Protein AF-A0A918LS92-F1 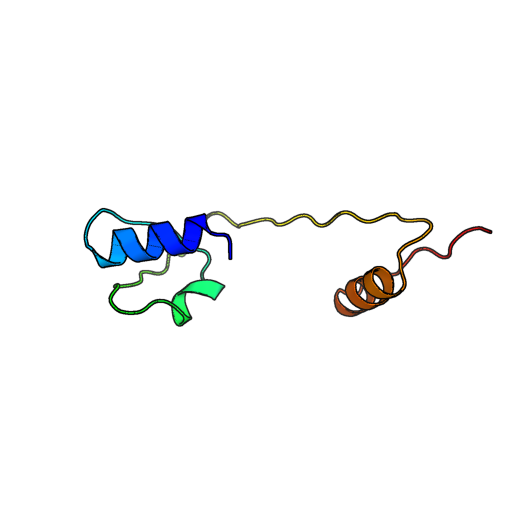(afdb_monomer)

pLDDT: mean 83.66, std 10.22, range [48.09, 93.06]

Foldseek 3Di:
DDPVVVVVLVCVLVVNDDDDDDPVCVVVRDNHDDDDDPPDDDDDDDDDDDLQDDDPVRCVVCVVVVHDRHDHDD

Organism: NCBI:txid1951

Structure (mmCIF, N/CA/C/O backbone):
data_AF-A0A918LS92-F1
#
_entry.id   AF-A0A918LS92-F1
#
loop_
_atom_site.group_PDB
_atom_site.id
_atom_site.type_symbol
_atom_site.label_atom_id
_atom_site.label_alt_id
_atom_site.label_comp_id
_atom_site.label_asym_id
_atom_site.label_entity_id
_atom_site.label_seq_id
_atom_site.pdbx_PDB_ins_code
_atom_site.Cartn_x
_atom_site.Cartn_y
_atom_site.Cartn_z
_atom_site.occupancy
_atom_site.B_iso_or_equiv
_atom_site.auth_seq_id
_atom_site.auth_comp_id
_atom_site.auth_asym_id
_atom_site.auth_atom_id
_atom_site.pdbx_PDB_model_num
ATOM 1 N N . MET A 1 1 ? 6.279 -0.623 3.582 1.00 55.84 1 MET A N 1
ATOM 2 C CA . MET A 1 1 ? 5.924 -0.019 4.885 1.00 55.84 1 MET A CA 1
ATOM 3 C C . MET A 1 1 ? 6.931 1.066 5.214 1.00 55.84 1 MET A C 1
ATOM 5 O O . MET A 1 1 ? 8.124 0.787 5.232 1.00 55.84 1 MET A O 1
ATOM 9 N N . THR A 1 2 ? 6.473 2.304 5.368 1.00 69.00 2 THR A N 1
ATOM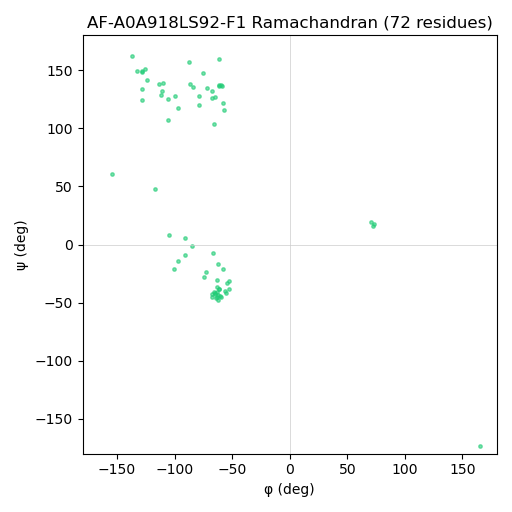 10 C CA . THR A 1 2 ? 7.348 3.420 5.751 1.00 69.00 2 THR A CA 1
ATOM 11 C C . THR A 1 2 ? 7.432 3.506 7.274 1.00 69.00 2 THR A C 1
ATOM 13 O O . THR A 1 2 ? 6.525 3.052 7.972 1.00 69.00 2 THR A O 1
ATOM 16 N N . THR A 1 3 ? 8.494 4.109 7.810 1.00 72.62 3 THR A N 1
ATOM 17 C CA . THR A 1 3 ? 8.629 4.364 9.257 1.00 72.62 3 THR A CA 1
ATOM 18 C C . THR A 1 3 ? 7.412 5.096 9.836 1.00 72.62 3 THR A C 1
ATOM 20 O O . THR A 1 3 ? 7.031 4.857 10.980 1.00 72.62 3 THR A O 1
ATOM 23 N N . VAL A 1 4 ? 6.762 5.945 9.034 1.00 73.81 4 VAL A N 1
ATOM 24 C CA . VAL A 1 4 ? 5.572 6.702 9.440 1.00 73.81 4 VAL A CA 1
ATOM 25 C C . VAL A 1 4 ? 4.385 5.777 9.719 1.00 73.81 4 VAL A C 1
ATOM 27 O O . VAL A 1 4 ? 3.711 5.964 10.728 1.00 73.81 4 VAL A O 1
ATOM 30 N N . ASP A 1 5 ? 4.171 4.740 8.904 1.00 72.06 5 ASP A N 1
ATOM 31 C CA . ASP A 1 5 ? 3.049 3.803 9.076 1.00 72.06 5 ASP A CA 1
ATOM 32 C C . ASP A 1 5 ? 3.134 3.065 10.424 1.00 72.06 5 ASP A C 1
ATOM 34 O O . ASP A 1 5 ? 2.128 2.875 11.107 1.00 72.06 5 ASP A O 1
ATOM 38 N N . PHE A 1 6 ? 4.352 2.708 10.849 1.00 72.69 6 PHE A N 1
ATOM 39 C CA . PHE A 1 6 ? 4.591 2.067 12.144 1.00 72.69 6 PHE A CA 1
ATOM 40 C C . PHE A 1 6 ? 4.302 3.006 13.319 1.00 72.69 6 PHE A C 1
ATOM 42 O O . PHE A 1 6 ? 3.650 2.614 14.290 1.00 72.69 6 PHE A O 1
ATOM 49 N N . VAL A 1 7 ? 4.768 4.256 13.229 1.00 77.69 7 VAL A N 1
ATOM 50 C CA . VAL A 1 7 ? 4.515 5.267 14.263 1.00 77.69 7 VAL A CA 1
ATOM 51 C C . VAL A 1 7 ? 3.014 5.538 14.374 1.00 77.69 7 VAL A C 1
ATOM 53 O O . VAL A 1 7 ? 2.481 5.539 15.481 1.00 77.69 7 VAL A O 1
ATOM 56 N N . MET A 1 8 ? 2.308 5.670 13.250 1.00 83.06 8 MET A N 1
ATOM 57 C CA . MET A 1 8 ? 0.858 5.883 13.242 1.00 83.06 8 MET A CA 1
ATOM 58 C C . MET A 1 8 ? 0.102 4.691 13.830 1.00 83.06 8 MET A C 1
ATOM 60 O O . MET A 1 8 ? -0.737 4.885 14.706 1.00 83.06 8 MET A O 1
ATOM 64 N N . ALA A 1 9 ? 0.442 3.458 13.442 1.00 84.25 9 ALA A N 1
ATOM 65 C CA . ALA A 1 9 ? -0.152 2.254 14.023 1.00 84.25 9 ALA A CA 1
ATOM 66 C C . ALA A 1 9 ? 0.023 2.199 15.549 1.00 84.25 9 ALA A C 1
ATOM 68 O O . ALA A 1 9 ? -0.903 1.843 16.281 1.00 84.25 9 ALA A O 1
ATOM 69 N N . ARG A 1 10 ? 1.196 2.606 16.047 1.00 86.44 10 ARG A N 1
ATOM 70 C CA . ARG A 1 10 ? 1.477 2.663 17.485 1.00 86.44 10 ARG A CA 1
ATOM 71 C C . ARG A 1 10 ? 0.654 3.734 18.192 1.00 86.44 10 ARG A C 1
ATOM 73 O O . ARG A 1 10 ? 0.130 3.431 19.259 1.00 86.44 10 ARG A O 1
ATOM 80 N N . LEU A 1 11 ? 0.511 4.924 17.610 1.00 89.69 11 LEU A N 1
ATOM 81 C CA . LEU A 1 11 ? -0.317 6.005 18.156 1.00 89.69 11 LEU A CA 1
ATOM 82 C C . LEU A 1 11 ? -1.799 5.610 18.212 1.00 89.69 11 LEU A C 1
ATOM 84 O O . LEU A 1 11 ? -2.440 5.781 19.249 1.00 89.69 11 LEU A O 1
ATOM 88 N N . VAL A 1 12 ? -2.322 5.008 17.141 1.00 91.50 12 VAL A N 1
ATOM 89 C CA . VAL A 1 12 ? -3.699 4.488 17.094 1.00 91.50 12 VAL A CA 1
ATOM 90 C C . VAL A 1 12 ? -3.904 3.415 18.166 1.00 91.50 12 VAL A C 1
ATOM 92 O O . VAL A 1 12 ? -4.869 3.479 18.922 1.00 91.50 12 VAL A O 1
ATOM 95 N N . GLY A 1 13 ? -2.953 2.490 18.321 1.00 90.12 13 GLY A N 1
ATOM 96 C CA . GLY A 1 13 ? -2.982 1.478 19.382 1.00 90.12 13 GLY A CA 1
ATOM 97 C C . GLY A 1 13 ? -2.835 2.028 20.809 1.00 90.12 13 GLY A C 1
ATOM 98 O O . GLY A 1 13 ? -2.944 1.263 21.762 1.00 90.12 13 GLY A O 1
ATOM 99 N N . GLN A 1 14 ? -2.550 3.319 20.994 1.00 91.81 14 GLN A N 1
ATOM 100 C CA . GLN A 1 14 ? -2.589 4.004 22.296 1.00 91.81 14 GLN A CA 1
ATOM 101 C C . GLN A 1 14 ? -3.824 4.905 22.449 1.00 91.81 14 GLN A C 1
ATOM 103 O O . GLN A 1 14 ? -3.915 5.657 23.415 1.00 91.81 14 GLN A O 1
ATOM 108 N N . GLY A 1 15 ? -4.773 4.851 21.509 1.00 91.44 15 GLY A N 1
ATOM 109 C CA . GLY A 1 15 ? -5.969 5.693 21.528 1.00 91.44 15 GLY A CA 1
ATOM 110 C C . GLY A 1 15 ? -5.699 7.160 21.183 1.00 91.44 15 GLY A C 1
ATOM 111 O O . GLY A 1 15 ? -6.529 8.014 21.474 1.00 91.44 15 GLY A O 1
ATOM 112 N N . LEU A 1 16 ? -4.554 7.468 20.566 1.00 92.75 16 LEU A N 1
ATOM 113 C CA . LEU A 1 16 ? -4.136 8.841 20.259 1.00 92.75 16 LEU A CA 1
ATOM 114 C C . LEU A 1 16 ? -4.601 9.327 18.877 1.00 92.75 16 LEU A C 1
ATOM 116 O O . LEU A 1 16 ? -4.225 10.416 18.451 1.00 92.75 16 LEU A O 1
ATOM 120 N N . GLY A 1 17 ? -5.402 8.535 18.159 1.00 89.88 17 GLY A N 1
ATOM 121 C CA . GLY A 1 17 ? -5.961 8.923 16.867 1.00 89.88 17 GLY A CA 1
ATOM 122 C C . GLY A 1 17 ? -6.551 7.759 16.076 1.00 89.88 17 GLY A C 1
ATOM 123 O O . GLY A 1 17 ? -6.626 6.629 16.558 1.00 89.88 17 GLY A O 1
ATOM 124 N N . ILE A 1 18 ? -6.944 8.058 14.837 1.00 91.56 18 ILE A N 1
ATOM 125 C CA . ILE A 1 18 ? -7.406 7.102 13.822 1.00 91.56 18 ILE A CA 1
ATOM 126 C C . ILE A 1 18 ? -6.525 7.296 12.584 1.00 91.56 18 ILE A C 1
ATOM 128 O O . ILE A 1 18 ? -6.173 8.427 12.250 1.00 91.56 18 ILE A O 1
ATOM 132 N N . ALA A 1 19 ? -6.172 6.208 11.903 1.00 90.31 19 ALA A N 1
ATOM 133 C CA . ALA A 1 19 ? -5.389 6.250 10.672 1.00 90.31 19 ALA A CA 1
ATOM 134 C C . ALA A 1 19 ? -6.022 5.367 9.593 1.00 90.31 19 ALA A C 1
ATOM 136 O O . ALA A 1 19 ? -6.618 4.334 9.894 1.00 90.31 19 ALA A O 1
ATOM 137 N N . MET A 1 20 ? -5.846 5.762 8.332 1.00 89.44 20 MET A N 1
ATOM 138 C CA . MET A 1 20 ? -6.158 4.938 7.167 1.00 89.44 20 MET A CA 1
ATOM 139 C C . MET A 1 20 ? -4.860 4.306 6.659 1.00 89.44 20 MET A C 1
ATOM 141 O O . MET A 1 20 ? -3.882 5.015 6.428 1.00 89.44 20 MET A O 1
ATOM 145 N N . LEU A 1 21 ? -4.848 2.983 6.491 1.00 87.12 21 LEU A N 1
ATOM 146 C CA . LEU A 1 21 ? -3.699 2.235 5.980 1.00 87.12 21 LEU A CA 1
ATOM 147 C C . LEU A 1 21 ? -4.116 1.376 4.779 1.00 87.12 21 LEU A C 1
ATOM 149 O O . LEU A 1 21 ? -5.264 0.933 4.724 1.00 87.12 21 LEU A O 1
ATOM 153 N N . PRO A 1 22 ? -3.202 1.086 3.833 1.00 86.88 22 PRO A N 1
ATOM 154 C CA . PRO A 1 22 ? -3.487 0.137 2.763 1.00 86.88 22 PRO A CA 1
ATOM 155 C C . PRO A 1 22 ? -3.821 -1.249 3.332 1.00 86.88 22 PRO A C 1
ATOM 157 O O . PRO A 1 22 ? -3.126 -1.741 4.225 1.00 86.88 22 PRO A O 1
ATOM 160 N N . ALA A 1 23 ? -4.844 -1.901 2.770 1.00 87.00 23 ALA A N 1
ATOM 161 C CA . ALA A 1 23 ? -5.407 -3.152 3.289 1.00 87.00 23 ALA A CA 1
ATOM 162 C C . ALA A 1 23 ? -4.367 -4.273 3.482 1.00 87.00 23 ALA A C 1
ATOM 164 O O . ALA A 1 23 ? -4.443 -5.028 4.447 1.00 87.00 23 ALA A O 1
ATOM 165 N N . ALA A 1 24 ? -3.342 -4.333 2.624 1.00 86.31 24 ALA A N 1
ATOM 166 C CA . ALA A 1 24 ? -2.263 -5.323 2.703 1.00 86.31 24 ALA A CA 1
ATOM 167 C C . ALA A 1 24 ? -1.487 -5.317 4.038 1.00 86.31 24 ALA A C 1
ATOM 169 O O . ALA A 1 24 ? -0.853 -6.313 4.381 1.00 86.31 24 ALA A O 1
ATOM 170 N N . TYR A 1 25 ? -1.532 -4.219 4.797 1.00 83.50 25 TYR A N 1
ATOM 171 C CA . TYR A 1 25 ? -0.822 -4.086 6.073 1.00 83.50 25 TYR A CA 1
ATOM 172 C C . TYR A 1 25 ? -1.696 -4.388 7.294 1.00 83.50 25 TYR A C 1
ATOM 174 O O . TYR A 1 25 ? -1.167 -4.614 8.381 1.00 83.50 25 TYR A O 1
ATOM 182 N N . VAL A 1 26 ? -3.020 -4.441 7.125 1.00 87.12 26 VAL A N 1
ATOM 183 C CA . VAL A 1 26 ? -3.976 -4.704 8.209 1.00 87.12 26 VAL A CA 1
ATOM 184 C C . VAL A 1 26 ? -3.688 -6.013 8.962 1.00 87.12 26 VAL A C 1
ATOM 186 O O . VAL A 1 26 ? -3.706 -5.973 10.193 1.00 87.12 26 VAL A O 1
ATOM 189 N N . PRO A 1 27 ? -3.329 -7.141 8.306 1.00 87.06 27 PRO A N 1
ATOM 190 C CA . PRO A 1 27 ? -3.059 -8.401 9.009 1.00 87.06 27 PRO A CA 1
ATOM 191 C C . PRO A 1 27 ? -1.884 -8.354 9.998 1.00 87.06 27 PRO A C 1
ATOM 193 O O . PRO A 1 27 ? -1.751 -9.242 10.833 1.00 87.06 27 PRO A O 1
ATOM 196 N N . GLN A 1 28 ? -1.010 -7.350 9.896 1.00 84.00 28 GLN A N 1
ATOM 197 C CA . GLN A 1 28 ? 0.173 -7.203 10.751 1.00 84.00 28 GLN A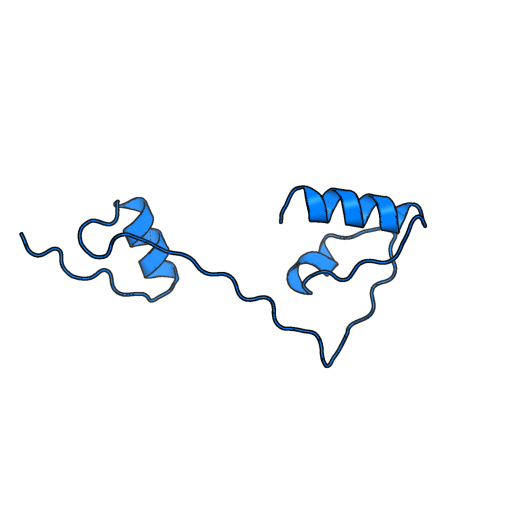 CA 1
ATOM 198 C C . GLN A 1 28 ? -0.116 -6.359 12.005 1.00 84.00 28 GLN A C 1
ATOM 200 O O . GLN A 1 28 ? 0.726 -6.275 12.901 1.00 84.00 28 GLN A O 1
ATOM 205 N N . LEU A 1 29 ? -1.289 -5.720 12.080 1.00 85.69 29 LEU A N 1
ATOM 206 C CA . LEU A 1 29 ? -1.682 -4.872 13.199 1.00 85.69 29 LEU A CA 1
ATOM 207 C C . LEU A 1 29 ? -2.323 -5.702 14.313 1.00 85.69 29 LEU A C 1
ATOM 209 O O . LEU A 1 29 ? -3.148 -6.579 14.074 1.00 85.69 29 LEU A O 1
ATOM 213 N N . THR A 1 30 ? -1.972 -5.383 15.556 1.00 85.44 30 THR A N 1
ATOM 214 C CA . THR A 1 30 ? -2.545 -6.008 16.753 1.00 85.44 30 THR A CA 1
ATOM 215 C C . THR A 1 30 ? -3.044 -4.932 17.710 1.00 85.44 30 THR A C 1
ATOM 217 O O . THR A 1 30 ? -2.511 -3.824 17.746 1.00 85.44 30 THR A O 1
ATOM 220 N N . GLY A 1 31 ? -4.091 -5.244 18.479 1.00 86.81 31 GLY A N 1
ATOM 221 C CA . GLY A 1 31 ? -4.630 -4.330 19.492 1.00 86.81 31 GLY A CA 1
ATOM 222 C C . GLY A 1 31 ? -5.400 -3.124 18.939 1.00 86.81 31 GLY A C 1
ATOM 223 O O . GLY A 1 31 ? -5.628 -2.170 19.675 1.00 86.81 31 GLY A O 1
ATOM 224 N N . VAL A 1 32 ? -5.807 -3.158 17.667 1.00 89.44 32 VAL A N 1
ATOM 225 C CA . VAL A 1 32 ? -6.644 -2.131 17.029 1.00 89.44 32 VAL A CA 1
ATOM 226 C C . VAL A 1 32 ? -7.842 -2.782 16.342 1.00 89.44 32 VAL A C 1
ATOM 228 O O . VAL A 1 32 ? -7.752 -3.908 15.856 1.00 89.44 32 VAL A O 1
ATOM 231 N N . THR A 1 33 ? -8.970 -2.075 16.294 1.00 91.75 33 THR A N 1
ATOM 232 C CA . THR A 1 33 ? -10.112 -2.469 15.455 1.00 91.75 33 THR A CA 1
ATOM 233 C C . THR A 1 33 ? -9.888 -1.951 14.043 1.00 91.75 33 THR A C 1
ATOM 235 O O . THR A 1 33 ? -9.477 -0.806 13.864 1.00 91.75 33 THR A O 1
ATOM 238 N N . THR A 1 34 ? -10.151 -2.790 13.044 1.00 92.81 34 THR A N 1
ATOM 239 C CA . THR A 1 34 ? -9.981 -2.443 11.630 1.00 92.81 34 THR A CA 1
ATOM 240 C C . THR A 1 34 ? -11.343 -2.415 10.951 1.00 92.81 34 THR A C 1
ATOM 242 O O . THR A 1 34 ? -12.207 -3.239 11.242 1.00 92.81 34 THR A O 1
ATOM 245 N N . ILE A 1 35 ? -11.554 -1.417 10.094 1.00 93.06 35 ILE A N 1
ATOM 246 C CA . ILE A 1 35 ? -12.788 -1.227 9.331 1.00 93.06 35 ILE A CA 1
ATOM 247 C C . ILE A 1 35 ? -12.380 -1.066 7.872 1.00 93.06 35 ILE A C 1
ATOM 249 O O . ILE A 1 35 ? -11.545 -0.217 7.553 1.00 93.06 35 ILE A O 1
ATOM 253 N N . GLU A 1 36 ? -12.942 -1.898 7.000 1.00 91.56 36 GLU A N 1
ATOM 254 C CA . GLU A 1 36 ? -12.731 -1.781 5.561 1.00 91.56 36 GLU A CA 1
ATOM 255 C C . GLU A 1 36 ? -13.472 -0.553 5.017 1.00 91.56 36 GLU A C 1
ATOM 257 O O . GLU A 1 36 ? -14.637 -0.318 5.338 1.00 91.56 36 GLU A O 1
ATOM 262 N N . VAL A 1 37 ? -12.791 0.229 4.179 1.00 91.19 37 VAL A N 1
ATOM 263 C CA . VAL A 1 37 ? -13.379 1.366 3.466 1.00 91.19 37 VAL A CA 1
ATOM 264 C C . VAL A 1 37 ? -13.565 0.948 2.010 1.00 91.19 37 VAL A C 1
ATOM 266 O O . VAL A 1 37 ? -12.591 0.812 1.276 1.00 91.19 37 VAL A O 1
ATOM 269 N N . THR A 1 38 ? -14.813 0.719 1.601 1.00 88.88 38 THR A N 1
ATOM 270 C CA . THR A 1 38 ? -15.157 0.114 0.300 1.00 88.88 38 THR A CA 1
ATOM 271 C C . THR A 1 38 ? -14.937 1.029 -0.909 1.00 88.88 38 THR A C 1
ATOM 273 O O . THR A 1 38 ? -14.749 0.529 -2.010 1.00 88.88 38 THR A O 1
ATOM 276 N N . ASP A 1 39 ? -14.935 2.350 -0.716 1.00 90.12 39 ASP A N 1
ATOM 277 C CA . ASP A 1 39 ? -14.638 3.359 -1.752 1.00 90.12 39 ASP A CA 1
ATOM 278 C C . ASP A 1 39 ? -13.379 4.153 -1.371 1.00 90.12 39 ASP A C 1
ATOM 280 O O . ASP A 1 39 ? -13.357 5.381 -1.280 1.00 90.12 39 ASP A O 1
ATOM 284 N N . ALA A 1 40 ? -12.331 3.420 -0.991 1.00 86.62 40 ALA A N 1
ATOM 285 C CA . ALA A 1 40 ? -11.085 4.023 -0.551 1.00 86.62 40 ALA A CA 1
ATOM 286 C C . ALA A 1 40 ? -10.275 4.579 -1.734 1.00 86.62 40 ALA A C 1
ATOM 288 O O . ALA A 1 40 ? -10.238 3.978 -2.813 1.00 86.62 40 ALA A O 1
ATOM 289 N N . PRO A 1 41 ? -9.525 5.676 -1.525 1.00 84.94 41 PRO A N 1
ATOM 290 C CA . PRO A 1 41 ? -8.559 6.135 -2.509 1.00 84.94 41 PRO A CA 1
ATOM 291 C C . PRO A 1 41 ? -7.515 5.047 -2.787 1.00 84.94 41 PRO A C 1
ATOM 293 O O . PRO A 1 41 ? -6.971 4.416 -1.878 1.00 84.94 41 PRO A O 1
ATOM 296 N N . THR A 1 42 ? -7.200 4.850 -4.066 1.00 85.56 42 THR A N 1
ATOM 297 C CA . THR A 1 42 ? -6.181 3.882 -4.480 1.00 85.56 42 THR A CA 1
ATOM 298 C C . THR A 1 42 ? -4.785 4.461 -4.265 1.00 85.56 42 THR A C 1
ATOM 300 O O . THR A 1 42 ? -4.463 5.545 -4.754 1.00 85.56 42 THR A O 1
ATOM 303 N N . ARG A 1 43 ? -3.924 3.718 -3.562 1.00 84.62 43 ARG A N 1
ATOM 304 C CA . ARG A 1 43 ? -2.498 4.042 -3.450 1.00 84.62 43 ARG A CA 1
ATOM 305 C C . ARG A 1 43 ? -1.779 3.610 -4.725 1.00 84.62 43 ARG A C 1
ATOM 307 O O . ARG A 1 43 ? -1.759 2.425 -5.041 1.00 84.62 43 ARG A O 1
ATOM 314 N N . VAL A 1 44 ? -1.162 4.564 -5.420 1.00 87.19 44 VAL A N 1
ATOM 315 C CA . VAL A 1 44 ? -0.356 4.302 -6.619 1.00 87.19 44 VAL A CA 1
ATOM 316 C C . VAL A 1 44 ? 1.123 4.445 -6.276 1.00 87.19 44 VAL A C 1
ATOM 318 O O . VAL A 1 44 ? 1.547 5.477 -5.758 1.00 87.19 44 VAL A O 1
ATOM 321 N N . GLU A 1 45 ? 1.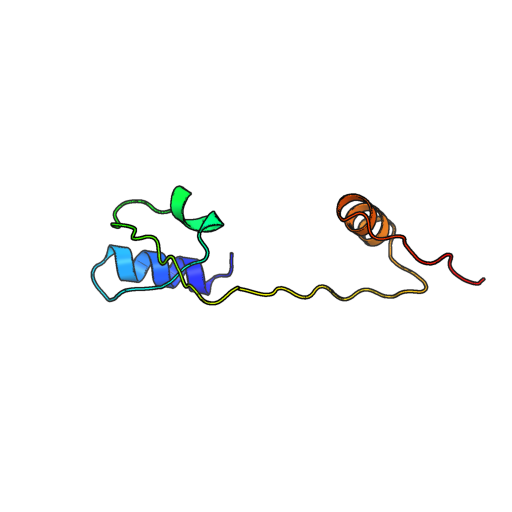905 3.407 -6.559 1.00 86.56 45 GLU A N 1
ATOM 322 C CA . GLU A 1 45 ? 3.358 3.404 -6.387 1.00 86.56 45 GLU A CA 1
ATOM 323 C C . GLU A 1 45 ? 4.033 3.374 -7.757 1.00 86.56 45 GLU A C 1
ATOM 325 O O . GLU A 1 45 ? 3.678 2.569 -8.615 1.00 86.56 45 GLU A O 1
ATOM 330 N N . TYR A 1 46 ? 5.011 4.256 -7.958 1.00 88.81 46 TYR A N 1
ATOM 331 C CA . TYR A 1 46 ? 5.767 4.344 -9.203 1.00 88.81 46 TYR A CA 1
ATOM 332 C C . TYR A 1 46 ? 7.206 3.902 -8.957 1.00 88.81 46 TYR A C 1
ATOM 334 O O . TYR A 1 46 ? 7.880 4.417 -8.065 1.00 88.81 46 TYR A O 1
ATOM 342 N N . ALA A 1 47 ? 7.682 2.972 -9.779 1.00 86.50 47 ALA A N 1
ATOM 343 C CA . ALA A 1 47 ? 9.087 2.600 -9.857 1.00 86.50 47 ALA A CA 1
ATOM 344 C C . ALA A 1 47 ? 9.657 3.094 -11.190 1.00 86.50 47 ALA A C 1
ATOM 346 O O . ALA A 1 47 ? 8.992 3.008 -12.222 1.00 86.50 47 ALA A O 1
ATOM 347 N N . ILE A 1 48 ? 10.881 3.622 -11.166 1.00 87.12 48 ILE A N 1
ATOM 348 C CA . ILE A 1 48 ? 11.563 4.158 -12.349 1.00 87.12 48 ILE A CA 1
ATOM 349 C C . ILE A 1 48 ? 12.945 3.514 -12.434 1.00 87.12 48 ILE A C 1
ATOM 351 O O . ILE A 1 48 ? 13.669 3.446 -11.442 1.00 87.12 48 ILE A O 1
ATOM 355 N N . TRP A 1 49 ? 13.314 3.055 -13.627 1.00 86.81 49 TRP A N 1
ATOM 356 C CA . TRP A 1 49 ? 14.611 2.447 -13.922 1.00 86.81 49 TRP A CA 1
ATOM 357 C C . TRP A 1 49 ? 15.166 2.965 -15.250 1.00 86.81 49 TRP A C 1
ATOM 359 O O . TRP A 1 49 ? 14.438 3.500 -16.091 1.00 86.81 49 TRP A O 1
ATOM 369 N N . SER A 1 50 ? 16.474 2.784 -15.452 1.00 82.31 50 SER A N 1
ATOM 370 C CA . SER A 1 50 ? 17.105 3.057 -16.745 1.00 82.31 50 SER A CA 1
ATOM 371 C C . SER A 1 50 ? 16.629 2.056 -17.793 1.00 82.31 50 SER A C 1
ATOM 373 O O . SER A 1 50 ? 16.656 0.848 -17.562 1.00 82.31 50 SER A O 1
ATOM 375 N N . ARG A 1 51 ? 16.235 2.558 -18.968 1.00 76.94 51 ARG A N 1
ATOM 376 C CA . ARG A 1 51 ? 15.797 1.716 -20.091 1.00 76.94 51 ARG A CA 1
ATOM 377 C C . ARG A 1 51 ? 16.951 1.009 -20.797 1.00 76.94 51 ARG A C 1
ATOM 379 O O . ARG A 1 51 ? 16.728 -0.04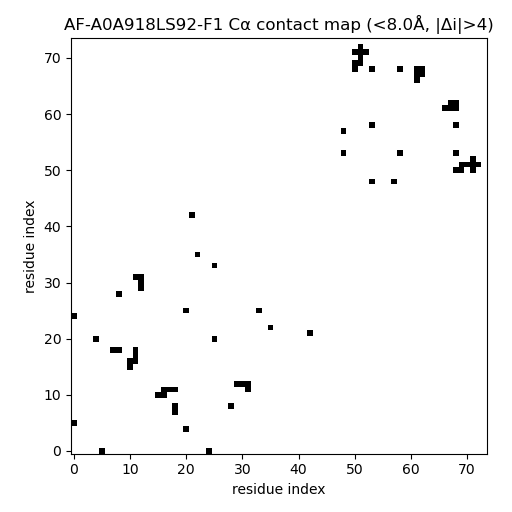1 -21.373 1.00 76.94 51 ARG A O 1
ATOM 386 N N . THR A 1 52 ? 18.150 1.586 -20.781 1.00 79.69 52 THR A N 1
ATOM 387 C CA . THR A 1 52 ? 19.260 1.155 -21.647 1.00 79.69 52 THR A CA 1
ATOM 388 C C . THR A 1 52 ? 20.279 0.273 -20.939 1.00 79.69 52 THR A C 1
ATOM 390 O O . THR A 1 52 ? 21.036 -0.435 -21.595 1.00 79.69 52 THR A O 1
ATOM 393 N N . SER A 1 53 ? 20.338 0.314 -19.606 1.00 81.00 53 SER A N 1
ATOM 394 C CA . SER A 1 53 ? 21.335 -0.446 -18.839 1.00 81.00 53 SER A CA 1
ATOM 395 C C . SER A 1 53 ? 20.849 -0.754 -17.415 1.00 81.00 53 SER A C 1
ATOM 397 O O . SER A 1 53 ? 21.449 -0.279 -16.446 1.00 81.00 53 SER A O 1
ATOM 399 N N . PRO A 1 54 ? 19.735 -1.490 -17.237 1.00 83.38 54 PRO A N 1
ATOM 400 C CA . PRO A 1 54 ? 19.377 -1.995 -15.918 1.00 83.38 54 PRO A CA 1
ATOM 401 C C . PRO A 1 54 ? 20.485 -2.929 -15.408 1.00 83.38 54 PRO A C 1
ATOM 403 O O . PRO A 1 54 ? 21.023 -3.751 -16.148 1.00 83.38 54 PRO A O 1
ATOM 406 N N . THR A 1 55 ? 20.845 -2.802 -14.129 1.00 88.94 55 THR A N 1
ATOM 407 C CA . THR A 1 55 ? 21.762 -3.753 -13.484 1.00 88.94 55 THR A CA 1
ATOM 408 C C . THR A 1 55 ? 21.154 -5.163 -13.504 1.00 88.94 55 THR A C 1
ATOM 410 O O . THR A 1 55 ? 19.931 -5.289 -13.589 1.00 88.94 55 THR A O 1
ATOM 413 N N . PRO A 1 56 ? 21.943 -6.243 -13.350 1.00 89.19 56 PRO A N 1
ATOM 414 C CA . PRO A 1 56 ? 21.393 -7.603 -13.312 1.00 89.19 56 PRO A CA 1
ATOM 415 C C . PRO A 1 56 ? 20.270 -7.781 -12.278 1.00 89.19 56 PRO A C 1
ATOM 417 O O . PRO A 1 56 ? 19.260 -8.423 -12.559 1.00 89.19 56 PRO A O 1
ATOM 420 N N . ALA A 1 57 ? 20.407 -7.148 -11.107 1.00 90.31 57 ALA A N 1
ATOM 421 C CA . ALA A 1 57 ? 19.370 -7.146 -10.077 1.00 90.31 57 ALA A CA 1
ATOM 422 C C . ALA A 1 57 ? 18.096 -6.411 -10.531 1.00 90.31 57 ALA A C 1
ATOM 424 O O . ALA A 1 57 ? 16.993 -6.904 -10.306 1.00 90.31 57 ALA A O 1
ATOM 425 N N . ALA A 1 58 ? 18.235 -5.264 -11.207 1.00 89.88 58 ALA A N 1
ATOM 426 C CA . ALA A 1 58 ? 17.096 -4.539 -11.766 1.00 89.88 58 ALA A CA 1
ATOM 427 C C . ALA A 1 58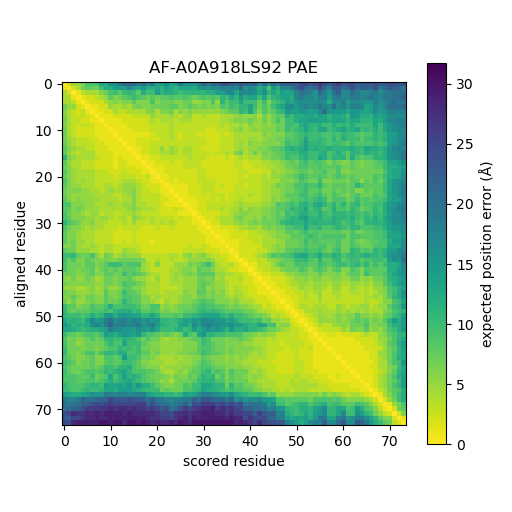 ? 16.396 -5.356 -12.865 1.00 89.88 58 ALA A C 1
ATOM 429 O O . ALA A 1 58 ? 15.175 -5.459 -12.854 1.00 89.88 58 ALA A O 1
ATOM 430 N N . THR A 1 59 ? 17.144 -6.008 -13.757 1.00 89.19 59 THR A N 1
ATOM 431 C CA . THR A 1 59 ? 16.583 -6.889 -14.795 1.00 89.19 59 THR A CA 1
ATOM 432 C C . THR A 1 59 ? 15.796 -8.052 -14.190 1.00 89.19 59 THR A C 1
ATOM 434 O O . THR A 1 59 ? 14.674 -8.314 -14.617 1.00 89.19 59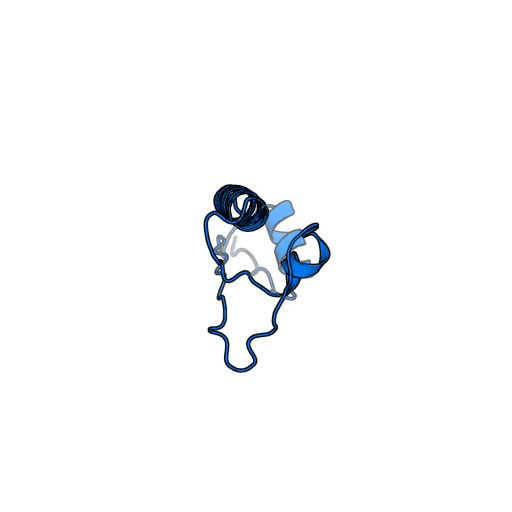 THR A O 1
ATOM 437 N N . ALA A 1 60 ? 16.337 -8.718 -13.164 1.00 90.56 60 ALA A N 1
ATOM 438 C CA . ALA A 1 60 ? 15.641 -9.802 -12.467 1.00 90.56 60 ALA A CA 1
ATOM 439 C C . ALA A 1 60 ? 14.354 -9.318 -11.768 1.00 90.56 60 ALA A C 1
ATOM 441 O O . ALA A 1 60 ? 13.315 -9.982 -11.829 1.00 90.56 60 ALA A O 1
ATOM 442 N N . PHE A 1 61 ? 14.399 -8.136 -11.145 1.00 90.56 61 PHE A N 1
ATOM 443 C CA . PHE A 1 61 ? 13.223 -7.516 -10.536 1.00 90.56 61 PHE A CA 1
ATOM 444 C C . PHE A 1 61 ? 12.140 -7.197 -11.579 1.00 90.56 61 PHE A C 1
ATOM 446 O O . PHE A 1 61 ? 10.986 -7.578 -11.401 1.00 90.56 61 PHE A O 1
ATOM 453 N N . LEU A 1 62 ? 12.509 -6.577 -12.704 1.00 90.38 62 LEU A N 1
ATOM 454 C CA . LEU A 1 62 ? 11.576 -6.248 -13.789 1.00 90.38 62 LEU A CA 1
ATOM 455 C C . LEU A 1 62 ? 10.964 -7.491 -14.438 1.00 90.38 62 LEU A C 1
ATOM 457 O O . LEU A 1 62 ? 9.770 -7.491 -14.733 1.00 90.38 62 LEU A O 1
ATOM 461 N N . ALA A 1 63 ? 11.737 -8.570 -14.583 1.00 90.44 63 ALA A N 1
ATOM 462 C CA . ALA A 1 63 ? 11.224 -9.849 -15.064 1.00 90.44 63 ALA A CA 1
ATOM 463 C C . ALA A 1 63 ? 10.148 -10.429 -14.129 1.00 90.44 63 ALA A C 1
ATOM 465 O O . ALA A 1 63 ? 9.138 -10.938 -14.608 1.00 90.44 63 ALA A O 1
ATOM 466 N N . THR A 1 64 ? 10.311 -10.286 -12.807 1.00 92.75 64 THR A N 1
ATOM 467 C CA . THR A 1 64 ? 9.291 -10.694 -11.816 1.00 92.75 64 THR A CA 1
ATOM 468 C C . THR A 1 64 ? 7.997 -9.889 -11.972 1.00 92.75 64 THR A C 1
ATOM 470 O O . THR A 1 64 ? 6.910 -10.404 -11.729 1.00 92.75 64 THR A O 1
ATOM 473 N N . LEU A 1 65 ? 8.106 -8.635 -12.419 1.00 90.06 65 LEU A N 1
ATOM 474 C CA . LEU A 1 65 ? 6.972 -7.759 -12.714 1.00 90.06 65 LEU A CA 1
ATOM 475 C C . LEU A 1 65 ? 6.395 -7.957 -14.130 1.00 90.06 65 LEU A C 1
ATOM 477 O O . LEU A 1 65 ? 5.441 -7.273 -14.491 1.00 90.06 65 LEU A O 1
ATOM 481 N N . GLY A 1 66 ? 6.962 -8.858 -14.944 1.00 89.75 66 GLY A N 1
ATOM 482 C CA . GLY A 1 66 ? 6.544 -9.077 -16.334 1.00 89.75 66 GLY A CA 1
ATOM 483 C C . GLY A 1 66 ? 6.910 -7.933 -17.286 1.00 89.75 66 GLY A C 1
ATOM 484 O O . GLY A 1 66 ? 6.320 -7.808 -18.357 1.00 89.75 66 GLY A O 1
ATOM 485 N N . ILE A 1 67 ? 7.864 -7.084 -16.903 1.00 86.94 67 ILE A N 1
ATOM 486 C CA . ILE A 1 67 ? 8.274 -5.913 -17.676 1.00 86.94 67 ILE A CA 1
ATOM 487 C C . ILE A 1 67 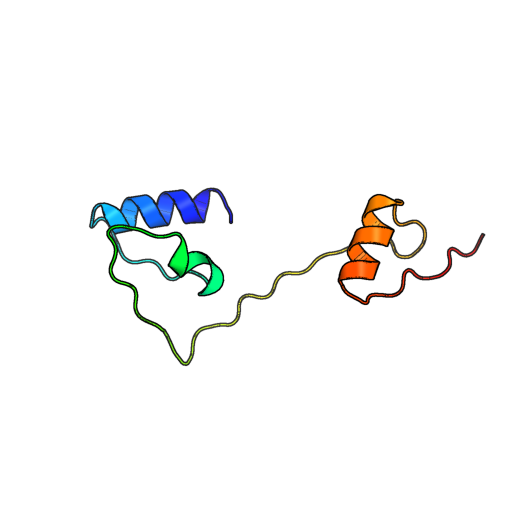? 9.512 -6.277 -18.503 1.00 86.94 67 ILE A C 1
ATOM 489 O O . ILE A 1 67 ? 10.558 -6.585 -17.923 1.00 86.94 67 ILE A O 1
ATOM 493 N N . PRO A 1 68 ? 9.446 -6.228 -19.846 1.00 76.31 68 PRO A N 1
ATOM 494 C CA . PRO A 1 68 ? 10.604 -6.523 -20.673 1.00 76.31 68 PRO A CA 1
ATOM 495 C C . PRO A 1 68 ? 11.668 -5.437 -20.487 1.00 76.31 68 PRO A C 1
ATOM 497 O O . PRO A 1 68 ? 11.404 -4.246 -20.670 1.00 76.31 68 PRO A O 1
ATOM 500 N N . ALA A 1 69 ? 12.890 -5.847 -20.142 1.00 68.94 69 ALA A N 1
ATOM 501 C CA . ALA A 1 69 ? 14.046 -4.971 -20.268 1.00 68.94 69 ALA A CA 1
ATOM 502 C C . ALA A 1 69 ? 14.243 -4.676 -21.761 1.00 68.94 69 ALA A C 1
ATOM 504 O O . ALA A 1 69 ? 14.274 -5.602 -22.574 1.00 68.94 69 ALA A O 1
ATOM 505 N N . ALA A 1 70 ? 14.325 -3.398 -22.139 1.00 65.25 70 ALA A N 1
ATOM 506 C CA . ALA A 1 70 ? 14.638 -3.064 -23.521 1.00 65.25 70 ALA A CA 1
ATOM 507 C C . ALA A 1 70 ? 16.029 -3.638 -23.851 1.00 65.25 70 ALA A C 1
ATOM 509 O O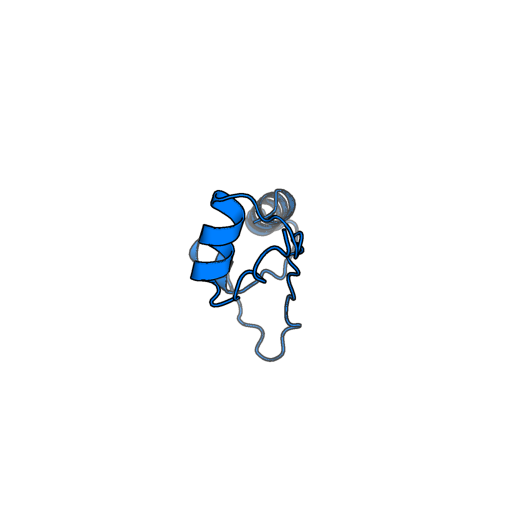 . ALA A 1 70 ? 16.927 -3.533 -23.009 1.00 65.25 70 ALA A O 1
ATOM 510 N N . PRO A 1 71 ? 16.223 -4.260 -25.029 1.00 57.12 71 PRO A N 1
ATOM 511 C CA . PRO A 1 71 ? 17.551 -4.677 -25.444 1.00 57.12 71 PRO A CA 1
ATOM 512 C C . PRO A 1 71 ? 18.435 -3.430 -25.463 1.00 57.12 71 PRO A C 1
ATOM 514 O O . PRO A 1 71 ? 18.094 -2.435 -26.107 1.00 57.12 71 PRO A O 1
ATOM 517 N N . GLY A 1 72 ? 19.520 -3.457 -24.690 1.00 57.25 72 GLY A N 1
ATOM 518 C CA . GLY A 1 72 ? 20.526 -2.410 -24.744 1.00 57.25 72 GLY A CA 1
ATOM 519 C C . GLY A 1 72 ? 21.025 -2.330 -26.179 1.00 57.25 72 GLY A C 1
ATOM 520 O O . GLY A 1 72 ? 21.551 -3.309 -26.698 1.00 57.25 72 GLY A O 1
ATOM 521 N N . SER A 1 73 ? 20.790 -1.203 -26.846 1.00 49.28 73 SER A N 1
ATOM 522 C CA . SER A 1 73 ? 21.537 -0.872 -28.050 1.00 49.28 73 SER A CA 1
ATOM 523 C C . SER A 1 73 ? 22.983 -0.648 -27.614 1.00 49.28 73 SER A C 1
ATOM 525 O O . SER A 1 73 ? 23.264 0.363 -26.962 1.00 49.28 73 SER A O 1
ATOM 527 N N . GLU A 1 74 ? 23.837 -1.632 -27.890 1.00 48.09 74 GLU A N 1
ATOM 528 C CA . GLU A 1 74 ? 25.287 -1.438 -28.003 1.00 48.09 74 GLU A CA 1
ATOM 529 C C . GLU A 1 74 ? 25.615 -0.386 -29.071 1.00 48.09 74 GLU A C 1
ATOM 531 O O . GLU A 1 74 ? 24.864 -0.296 -30.075 1.00 48.09 74 GLU A O 1
#

InterPro domains:
  IPR005119 LysR, substrate-binding [PF03466] (8-65)

Radius of gyration: 18.58 Å; Cα contacts (8 Å, |Δi|>4): 37; chains: 1; bounding box: 40×20×50 Å

Secondary structure (DSSP, 8-state):
--HHHHHHHHHHTTTS------GGGGGG--SS-----TTPPPP-------SS---HHHHHHHHHTTPPPPP---

Solvent-accessible surface area (backbone atoms only — not comparable to full-atom values): 5182 Å² total; per-residue (Å²): 137,56,77,63,58,56,53,50,54,53,38,34,52,68,72,72,55,84,84,90,73,67,73,91,54,54,86,78,63,72,84,64,90,86,78,90,65,92,86,58,86,82,88,82,87,88,85,87,79,63,63,64,70,56,51,74,68,51,45,55,53,33,52,75,71,73,43,82,75,54,80,53,83,126

Mean predicted aligned error: 7.9 Å

Sequence (74 aa):
MTTVDFVMARLVGQGLGIAMLPAAYVPQLTGVTTIEVTDAPTRVEYAIWSRTSPTPAATAFLATLGIPAAPGSE